Protein AF-A0A0F8IGQ6-F1 (afdb_monomer)

Organism: Methanosarcina mazei (NCBI:txid2209)

Sequence (125 aa):
MGTSYKWPFGDGATWPWNIGPGIETVCNNHGYSNFDASYVWYSIPWNDVKNEVNANRPFVICMLYGGLGSGYQPGQEYGNHCVTCIGYSDGSQDYVFLHDTWDTENHHYIAFGSWWEATAIWVRP

Foldseek 3Di:
DDDDPDDPPDPPDDDPVVVQVVVVVVCVVVVNPDKGKDKDWFDDDPVVLVVCLVVQFKWKKFFAQAADKPPDDPVPGQHGAIWIFNDWDDDPWIKTWTDRVPDPPDIIIDTPPRGNTMMIMTIDD

Secondary structure (DSSP, 8-state):
-------TT-TT---HHHHHHHHHHHHHHTT--S-EEEEE-S---HHHHHHHHHTT--EEEEEEEE-PPTTPPTT---EEEEEEEEEEE-SSS-EEEEE-SS-SSS-EEEETT-SSEEEEEEEE-

InterPro domains:
  IPR039564 Peptidase C39-like [PF13529] (38-110)

Nearest PDB structures (foldseek):
  2dx1-assembly1_A  TM=6.243E-01  e=1.221E+00  Homo sapiens
  2pz1-assembly1_A  TM=5.877E-01  e=1.443E+00  Homo sapiens
  6gbu-assembly1_B  TM=5.175E-01  e=2.663E+00  Homo sapiens
  2d8j-assembly1_A  TM=4.793E-01  e=6.492E+00  Mus musculus
  3oc8-assembly1_A  TM=1.966E-01  e=5.808E+00  Vibrio cholerae

Mean predicted aligned error: 5.61 Å

Structure (mmCIF, N/CA/C/O backbone):
data_AF-A0A0F8IGQ6-F1
#
_entry.id   AF-A0A0F8IGQ6-F1
#
loop_
_atom_site.group_PDB
_atom_site.id
_atom_site.type_symbol
_atom_site.label_atom_id
_atom_site.label_alt_id
_atom_site.label_comp_id
_atom_site.label_asym_id
_atom_site.label_entity_id
_atom_site.label_seq_id
_atom_site.pdbx_PDB_ins_code
_atom_site.Cartn_x
_atom_site.Cartn_y
_atom_site.Cartn_z
_atom_site.occupancy
_atom_site.B_iso_or_equiv
_atom_site.auth_seq_id
_atom_site.auth_comp_id
_atom_site.auth_asym_id
_atom_site.auth_atom_id
_atom_site.pdbx_PDB_model_num
ATOM 1 N N . MET A 1 1 ? 24.242 9.044 -11.619 1.00 38.84 1 MET A N 1
ATOM 2 C CA . MET A 1 1 ? 24.259 9.718 -10.303 1.00 38.84 1 MET A CA 1
ATOM 3 C C . MET A 1 1 ? 24.073 11.212 -10.528 1.00 38.84 1 MET A C 1
ATOM 5 O O . MET A 1 1 ? 24.844 11.772 -11.292 1.00 38.84 1 MET A O 1
ATOM 9 N N . GLY A 1 2 ? 23.057 11.811 -9.897 1.00 44.19 2 GLY A N 1
ATOM 10 C CA . GLY A 1 2 ? 22.928 13.258 -9.682 1.00 44.19 2 GLY A CA 1
ATOM 11 C C . GLY A 1 2 ? 22.444 14.128 -10.849 1.00 44.19 2 GLY A C 1
ATOM 12 O O . GLY A 1 2 ? 23.253 14.696 -11.570 1.00 44.19 2 GLY A O 1
ATOM 13 N N . THR A 1 3 ? 21.137 14.387 -10.908 1.00 38.84 3 THR A N 1
ATOM 14 C CA . THR A 1 3 ? 20.634 15.745 -11.187 1.00 38.84 3 THR A CA 1
ATOM 15 C C . THR A 1 3 ? 19.666 16.097 -10.067 1.00 38.84 3 THR A C 1
ATOM 17 O O . THR A 1 3 ? 18.480 15.781 -10.121 1.00 38.84 3 THR A O 1
ATOM 20 N N . SER A 1 4 ? 20.208 16.672 -8.994 1.00 43.97 4 SER A N 1
ATOM 21 C CA . SER A 1 4 ? 19.444 17.151 -7.848 1.00 43.97 4 SER A CA 1
ATOM 22 C C . SER A 1 4 ? 18.543 18.303 -8.284 1.00 43.97 4 SER A C 1
ATOM 24 O O . SER A 1 4 ? 19.004 19.436 -8.441 1.00 43.97 4 SER A O 1
ATOM 26 N N . TYR A 1 5 ? 17.256 18.028 -8.454 1.00 43.41 5 TYR A N 1
ATOM 27 C CA . TYR A 1 5 ? 16.240 19.068 -8.424 1.00 43.41 5 TYR A CA 1
ATOM 28 C C . TYR A 1 5 ? 15.670 19.084 -7.002 1.00 43.41 5 TYR A C 1
ATOM 30 O O . TYR A 1 5 ? 14.802 18.290 -6.655 1.00 43.41 5 TYR A O 1
ATOM 38 N N . LYS A 1 6 ? 16.243 19.941 -6.143 1.00 45.19 6 LYS A N 1
ATOM 39 C CA . LYS A 1 6 ? 15.782 20.156 -4.763 1.00 45.19 6 LYS A CA 1
ATOM 40 C C . LYS A 1 6 ? 14.396 20.818 -4.793 1.00 45.19 6 LYS A C 1
ATOM 42 O O . LYS A 1 6 ? 14.290 22.034 -4.901 1.00 45.19 6 LYS A O 1
ATOM 47 N N . TRP A 1 7 ? 13.362 19.991 -4.694 1.00 48.31 7 TRP A N 1
ATOM 48 C CA . TRP A 1 7 ? 11.966 20.323 -4.372 1.00 48.31 7 TRP A CA 1
ATOM 49 C C . TRP A 1 7 ? 11.568 19.535 -3.106 1.00 48.31 7 TRP A C 1
ATOM 51 O O . TRP A 1 7 ? 12.295 18.608 -2.750 1.00 48.31 7 TRP A O 1
ATOM 61 N N . PRO A 1 8 ? 10.525 19.915 -2.341 1.00 51.22 8 PRO A N 1
ATOM 62 C CA . PRO A 1 8 ? 10.596 20.101 -0.881 1.00 51.22 8 PRO A CA 1
ATOM 63 C C . PRO A 1 8 ? 10.738 18.834 -0.013 1.00 51.22 8 PRO A C 1
ATOM 65 O O . PRO A 1 8 ? 10.686 18.941 1.206 1.00 51.22 8 PRO A O 1
ATOM 68 N N . PHE A 1 9 ? 10.939 17.655 -0.598 1.00 56.38 9 PHE A N 1
ATOM 69 C CA . PHE A 1 9 ? 10.914 16.366 0.099 1.00 56.38 9 PHE A CA 1
ATOM 70 C C . PHE A 1 9 ? 12.295 15.723 0.324 1.00 56.38 9 PHE A C 1
ATOM 72 O O . PHE A 1 9 ? 12.375 14.677 0.956 1.00 56.38 9 PHE A O 1
ATOM 79 N N . GLY A 1 10 ? 13.385 16.363 -0.119 1.00 56.91 10 GLY A N 1
ATOM 80 C CA . GLY A 1 10 ? 14.751 15.874 0.111 1.00 56.91 10 GLY A CA 1
ATOM 81 C C . GLY A 1 10 ? 15.157 14.695 -0.782 1.00 56.91 10 GLY A C 1
ATOM 82 O O . GLY A 1 10 ? 14.404 14.254 -1.651 1.00 56.91 10 GLY A O 1
ATOM 83 N N . ASP A 1 11 ? 16.390 14.221 -0.600 1.00 64.56 11 ASP A N 1
ATOM 84 C CA . ASP A 1 11 ? 16.903 13.042 -1.302 1.00 64.56 11 ASP A CA 1
ATOM 85 C C . ASP A 1 11 ? 16.173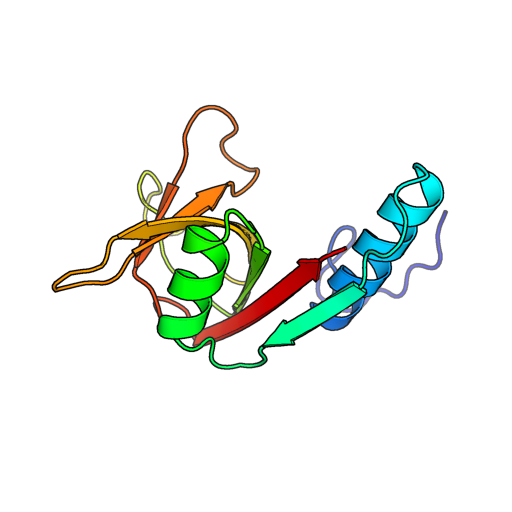 11.780 -0.806 1.00 64.56 11 ASP A C 1
ATOM 87 O O . ASP A 1 11 ? 15.966 11.613 0.393 1.00 64.56 11 ASP A O 1
ATOM 91 N N . GLY A 1 12 ? 15.786 10.888 -1.724 1.00 70.69 12 GLY A N 1
ATOM 92 C CA . GLY A 1 12 ? 15.078 9.640 -1.395 1.00 70.69 12 GLY A CA 1
ATOM 93 C C . GLY A 1 12 ? 13.549 9.699 -1.499 1.00 70.69 12 GLY A C 1
ATOM 94 O O . GLY A 1 12 ? 12.895 8.685 -1.276 1.00 70.69 12 GLY A O 1
ATOM 95 N N . ALA A 1 13 ? 12.973 10.840 -1.886 1.00 80.38 13 ALA A N 1
ATOM 96 C CA . ALA A 1 13 ? 11.545 10.967 -2.176 1.00 80.38 13 ALA A CA 1
ATOM 97 C C . ALA A 1 13 ? 11.242 10.833 -3.679 1.00 80.38 13 ALA A C 1
ATOM 99 O O . ALA A 1 13 ? 12.052 11.189 -4.538 1.00 80.38 13 ALA A O 1
ATOM 100 N N . THR A 1 14 ? 10.037 10.368 -4.004 1.00 87.44 14 THR A N 1
ATOM 101 C CA . THR A 1 14 ? 9.511 10.356 -5.373 1.00 87.44 14 THR A CA 1
ATOM 102 C C . THR A 1 14 ? 8.015 10.650 -5.374 1.00 87.44 14 THR A C 1
ATOM 104 O O . THR A 1 14 ? 7.341 10.505 -4.355 1.00 87.44 14 THR A O 1
ATOM 107 N 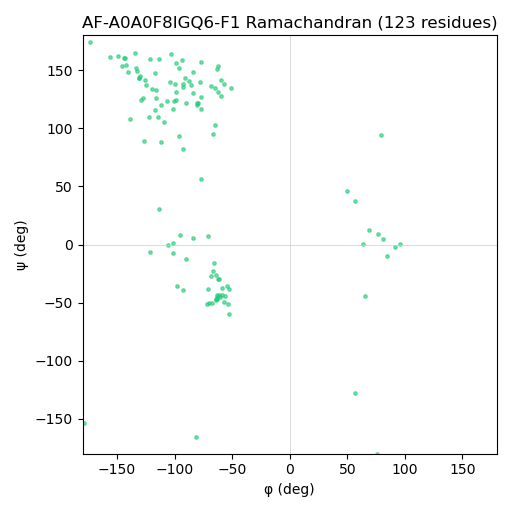N . TRP A 1 15 ? 7.490 11.063 -6.524 1.00 87.56 15 TRP A N 1
ATOM 108 C CA . TRP A 1 15 ? 6.052 11.206 -6.722 1.00 87.56 15 TRP A CA 1
ATOM 109 C C . TRP A 1 15 ? 5.421 9.867 -7.106 1.00 87.56 15 TRP A C 1
ATOM 111 O O . TRP A 1 15 ? 6.058 9.101 -7.835 1.00 87.56 15 TRP A O 1
ATOM 121 N N . PRO A 1 16 ? 4.156 9.604 -6.729 1.00 89.69 16 PRO A N 1
ATOM 122 C CA . PRO A 1 16 ? 3.489 8.353 -7.081 1.00 89.69 16 PRO A CA 1
ATOM 123 C C . PRO A 1 16 ? 3.519 8.029 -8.583 1.00 89.69 16 PRO A C 1
ATOM 125 O O . PRO A 1 16 ? 3.767 6.886 -8.957 1.00 89.69 16 PRO A O 1
ATOM 128 N N . TRP A 1 17 ? 3.383 9.026 -9.468 1.00 89.75 17 TRP A N 1
ATOM 129 C CA . TRP A 1 17 ? 3.432 8.814 -10.925 1.00 89.75 17 TRP A CA 1
ATOM 130 C C . TRP A 1 17 ? 4.795 8.352 -11.460 1.00 89.75 17 TRP A C 1
ATOM 132 O O . TRP A 1 17 ? 4.853 7.820 -12.561 1.00 89.75 17 TRP A O 1
ATOM 142 N N . ASN A 1 18 ? 5.881 8.487 -10.696 1.00 93.50 18 ASN A N 1
ATOM 143 C CA . ASN A 1 18 ? 7.196 7.966 -11.081 1.00 93.50 18 ASN A CA 1
ATOM 144 C C . ASN A 1 18 ? 7.438 6.528 -10.592 1.00 93.50 18 ASN A C 1
ATOM 146 O O . ASN A 1 18 ? 8.408 5.904 -11.017 1.00 93.50 18 ASN A O 1
ATOM 150 N N . ILE A 1 19 ? 6.602 6.003 -9.688 1.00 93.56 19 ILE A N 1
ATOM 151 C CA . ILE A 1 19 ? 6.828 4.692 -9.064 1.00 93.56 19 ILE A CA 1
ATOM 152 C C . ILE A 1 19 ? 6.627 3.563 -10.076 1.00 93.56 19 ILE A C 1
ATOM 154 O O . ILE A 1 19 ? 7.524 2.743 -10.230 1.00 93.56 19 ILE A O 1
ATOM 158 N N . GL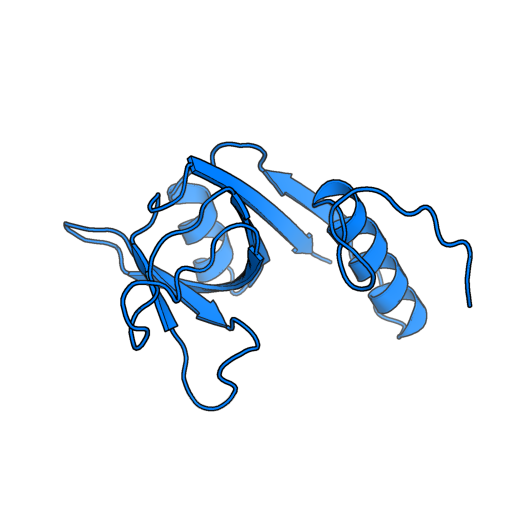Y A 1 20 ? 5.504 3.552 -10.802 1.00 94.75 20 GLY A N 1
ATOM 159 C CA . GLY A 1 20 ? 5.217 2.563 -11.850 1.00 94.75 20 GLY A CA 1
ATOM 160 C C . GLY A 1 20 ? 6.342 2.441 -12.888 1.00 94.75 20 GLY A C 1
ATOM 161 O O . GLY A 1 20 ? 6.970 1.386 -12.936 1.00 94.75 20 GLY A O 1
ATOM 162 N N . PRO A 1 21 ? 6.703 3.521 -13.616 1.00 94.06 21 PRO A N 1
ATOM 163 C CA . PRO A 1 21 ? 7.825 3.514 -14.558 1.00 94.06 21 PRO A CA 1
ATOM 164 C C . PRO A 1 21 ? 9.155 3.070 -13.938 1.00 94.06 21 PRO A C 1
ATOM 166 O O . PRO A 1 21 ? 9.972 2.414 -14.587 1.00 94.06 21 PRO A O 1
ATOM 169 N N . GLY A 1 22 ? 9.393 3.427 -12.671 1.00 94.31 22 GLY A N 1
ATOM 170 C CA . GLY A 1 22 ? 10.567 2.985 -11.926 1.00 94.31 22 GLY A CA 1
ATOM 171 C C . GLY A 1 22 ? 10.589 1.469 -11.721 1.00 94.31 22 GLY A C 1
ATOM 172 O O . GLY A 1 22 ? 11.612 0.838 -11.989 1.00 94.31 22 GLY A O 1
ATOM 173 N N . ILE A 1 23 ? 9.465 0.881 -11.300 1.00 93.50 23 ILE A N 1
ATOM 174 C CA . ILE A 1 23 ? 9.326 -0.569 -11.120 1.00 93.50 23 ILE A CA 1
ATOM 175 C C . ILE A 1 23 ? 9.480 -1.286 -12.465 1.00 93.50 23 ILE A C 1
ATOM 177 O O . ILE A 1 23 ? 10.283 -2.209 -12.553 1.00 93.50 23 ILE A O 1
ATOM 181 N N . GLU A 1 24 ? 8.801 -0.835 -13.523 1.00 94.50 24 GLU A N 1
ATOM 182 C CA . GLU A 1 24 ? 8.924 -1.409 -14.874 1.00 94.50 24 GLU A CA 1
ATOM 183 C C . GLU A 1 24 ? 10.378 -1.401 -15.365 1.00 94.50 24 GLU A C 1
ATOM 185 O O . GLU A 1 24 ? 10.884 -2.399 -15.879 1.00 94.50 24 GLU A O 1
ATOM 190 N N . THR A 1 25 ? 11.088 -0.286 -15.159 1.00 94.69 25 THR A N 1
ATOM 191 C CA . THR A 1 25 ? 12.508 -0.158 -15.518 1.00 94.69 25 THR A CA 1
ATOM 192 C C . THR A 1 25 ? 13.363 -1.183 -14.774 1.00 94.69 25 THR A C 1
ATOM 194 O O . THR A 1 25 ? 14.217 -1.831 -15.381 1.00 94.69 25 THR A O 1
ATOM 197 N N . VAL A 1 26 ? 13.140 -1.360 -13.468 1.00 93.94 26 VAL A N 1
ATOM 198 C CA . VAL A 1 26 ? 13.843 -2.376 -12.671 1.00 93.94 26 VAL A CA 1
ATOM 199 C C . VAL A 1 26 ? 13.499 -3.779 -13.174 1.00 93.94 26 VAL A C 1
ATOM 201 O O . VAL A 1 26 ? 14.412 -4.563 -13.422 1.00 93.94 26 VAL A O 1
ATOM 204 N N . CYS A 1 27 ? 12.222 -4.087 -13.401 1.00 93.31 27 CYS A N 1
ATOM 205 C CA . CYS A 1 27 ? 11.783 -5.373 -13.940 1.00 93.31 27 CYS A CA 1
ATOM 206 C C . CYS A 1 27 ? 12.500 -5.710 -15.256 1.00 93.31 27 CYS A C 1
ATOM 208 O O . CYS A 1 27 ? 13.146 -6.757 -15.353 1.00 93.31 27 CYS A O 1
ATOM 210 N N . ASN A 1 28 ? 12.484 -4.777 -16.210 1.00 93.06 28 ASN A N 1
ATOM 211 C CA . ASN A 1 28 ? 13.147 -4.920 -17.504 1.00 93.06 28 ASN A CA 1
ATOM 212 C C . ASN A 1 28 ? 14.661 -5.145 -17.359 1.00 93.06 28 ASN A C 1
ATOM 214 O O . ASN A 1 28 ? 15.220 -6.037 -17.998 1.00 93.06 28 ASN A O 1
ATOM 218 N N . ASN A 1 29 ? 15.330 -4.396 -16.475 1.00 95.62 29 ASN A N 1
ATOM 219 C CA . ASN A 1 29 ? 16.766 -4.555 -16.215 1.00 95.62 29 ASN A CA 1
ATOM 220 C C . ASN A 1 29 ? 17.125 -5.927 -15.620 1.00 95.62 29 ASN A C 1
ATOM 222 O O . ASN A 1 29 ? 18.250 -6.396 -15.794 1.00 95.62 29 ASN A O 1
ATOM 226 N N . HIS A 1 30 ? 16.181 -6.573 -14.935 1.00 95.00 30 HIS A N 1
ATOM 227 C CA . HIS A 1 30 ? 16.339 -7.909 -14.363 1.00 95.00 30 HIS A CA 1
ATOM 228 C C . HIS A 1 30 ? 15.802 -9.033 -15.267 1.00 95.00 30 HIS A C 1
ATOM 230 O O . HIS A 1 30 ? 15.778 -10.191 -14.851 1.00 95.00 30 HIS A O 1
ATOM 236 N N . GLY A 1 31 ? 15.408 -8.725 -16.509 1.00 93.81 31 GLY A N 1
ATOM 237 C CA . GLY A 1 31 ? 14.913 -9.711 -17.475 1.00 93.81 31 GLY A CA 1
ATOM 238 C C . GLY A 1 31 ? 13.474 -10.172 -17.228 1.00 93.81 31 GLY A C 1
ATOM 239 O O . GLY A 1 31 ? 13.013 -11.110 -17.881 1.00 93.81 31 GLY A O 1
ATOM 240 N N . TYR A 1 32 ? 12.753 -9.520 -16.315 1.00 90.75 32 TYR A N 1
ATOM 241 C CA . TYR A 1 32 ? 11.316 -9.701 -16.167 1.00 90.75 32 TYR A CA 1
ATOM 242 C C . TYR A 1 32 ? 10.611 -8.930 -17.286 1.00 90.75 32 TYR A C 1
ATOM 244 O O . TYR A 1 32 ? 10.867 -7.745 -17.477 1.00 90.75 32 TYR A O 1
ATOM 252 N N . SER A 1 33 ? 9.746 -9.608 -18.038 1.00 88.25 33 SER A N 1
ATOM 253 C CA . SER A 1 33 ? 9.047 -9.035 -19.196 1.00 88.25 33 SER A CA 1
ATOM 254 C C . SER A 1 33 ? 7.545 -8.924 -18.950 1.00 88.25 33 SER A C 1
ATOM 256 O O . SER A 1 33 ? 7.006 -9.617 -18.088 1.00 88.25 33 SER A O 1
ATOM 258 N N . ASN A 1 34 ? 6.902 -8.054 -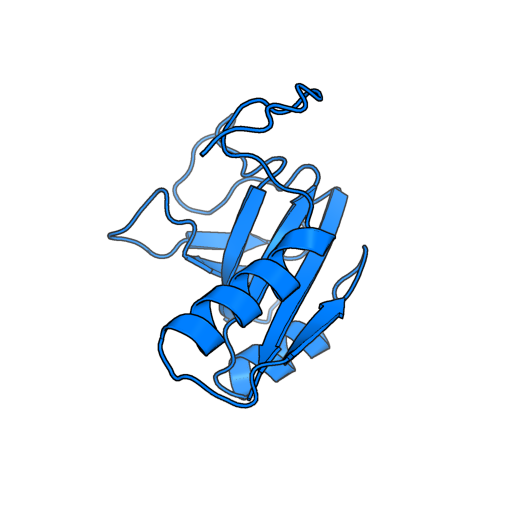19.736 1.00 87.94 34 ASN A N 1
ATOM 259 C CA . ASN A 1 34 ? 5.460 -7.778 -19.758 1.00 87.94 34 ASN A CA 1
ATOM 260 C C . ASN A 1 34 ? 4.894 -7.076 -18.517 1.00 87.94 34 ASN A C 1
ATOM 262 O O . ASN A 1 34 ? 3.687 -6.992 -18.375 1.00 87.94 34 ASN A O 1
ATOM 266 N N . PHE A 1 35 ? 5.740 -6.541 -17.635 1.00 91.06 35 PHE A N 1
ATOM 267 C CA . PHE A 1 35 ? 5.259 -5.784 -16.485 1.00 91.06 35 PHE A CA 1
ATOM 268 C C . PHE A 1 35 ? 4.817 -4.379 -16.893 1.00 91.06 35 PHE A C 1
ATOM 270 O O . PHE A 1 35 ? 5.662 -3.576 -17.279 1.00 91.06 35 PHE A O 1
ATOM 277 N N . ASP A 1 36 ? 3.528 -4.093 -16.724 1.00 93.06 36 ASP A N 1
ATOM 278 C CA . ASP A 1 36 ? 2.919 -2.785 -16.954 1.00 93.06 36 ASP A CA 1
ATOM 279 C C . ASP A 1 36 ? 2.294 -2.244 -15.661 1.00 93.06 36 ASP A C 1
ATOM 281 O O . ASP A 1 36 ? 1.568 -2.940 -14.934 1.00 93.06 36 ASP A O 1
ATOM 285 N N . ALA A 1 37 ? 2.566 -0.975 -15.370 1.00 94.50 37 ALA A N 1
ATOM 286 C CA . ALA A 1 37 ? 2.009 -0.249 -14.250 1.00 94.50 37 ALA A CA 1
ATOM 287 C C . ALA A 1 37 ? 0.649 0.367 -14.604 1.00 94.50 37 ALA A C 1
ATOM 289 O O . ALA A 1 37 ? 0.444 0.996 -15.641 1.00 94.50 37 ALA A O 1
ATOM 290 N N . SER A 1 38 ? -0.290 0.253 -13.675 1.00 95.75 38 SER A N 1
ATOM 291 C CA . SER A 1 38 ? -1.591 0.911 -13.720 1.00 95.75 38 SER A CA 1
ATOM 292 C C . SER A 1 38 ? -1.894 1.559 -12.377 1.00 95.75 38 SER A C 1
ATOM 294 O O . SER A 1 38 ? -1.393 1.137 -11.333 1.00 95.75 38 SER A O 1
ATOM 296 N N . TYR A 1 39 ? -2.687 2.624 -12.416 1.00 96.25 39 TYR A N 1
ATOM 297 C CA . TYR A 1 39 ? -2.882 3.516 -11.282 1.00 96.25 39 TYR A CA 1
ATOM 298 C C . TYR A 1 39 ? -4.357 3.656 -10.947 1.00 96.25 39 TYR A C 1
ATOM 300 O O . TYR A 1 39 ? -5.182 3.878 -11.834 1.00 96.25 39 TYR A O 1
ATOM 308 N N . VAL A 1 40 ? -4.658 3.628 -9.653 1.00 95.94 40 VAL A N 1
ATOM 309 C CA . VAL A 1 40 ? -5.942 4.072 -9.111 1.00 95.94 40 VAL A CA 1
ATOM 310 C C . VAL A 1 40 ? -5.686 5.300 -8.258 1.00 95.94 40 VAL A C 1
ATOM 312 O O . VAL A 1 40 ? -5.056 5.208 -7.207 1.00 95.94 40 VAL A O 1
ATOM 315 N N . TRP A 1 41 ? -6.136 6.453 -8.747 1.00 93.69 41 TRP A N 1
ATOM 316 C CA . TRP A 1 41 ? -5.828 7.759 -8.172 1.00 93.69 41 TRP A CA 1
ATOM 317 C C . TRP A 1 41 ? -6.860 8.202 -7.139 1.00 93.69 41 TRP A C 1
ATOM 319 O O . TRP A 1 41 ? -8.060 8.037 -7.353 1.00 93.69 41 TRP A O 1
ATOM 329 N N . TYR A 1 42 ? -6.376 8.862 -6.084 1.00 89.88 42 TYR A N 1
ATOM 330 C CA . TYR A 1 42 ? -7.122 9.596 -5.048 1.00 89.88 42 TYR A CA 1
ATOM 331 C C . TYR A 1 42 ? -8.033 8.758 -4.138 1.00 89.88 42 TYR A C 1
ATOM 333 O O . TYR A 1 42 ? -8.033 8.953 -2.923 1.00 89.88 42 TYR A O 1
ATOM 341 N N . SER A 1 43 ? -8.797 7.824 -4.699 1.00 91.75 43 SER A N 1
ATOM 342 C CA . SER A 1 43 ? -9.740 6.974 -3.983 1.00 91.75 43 SER A CA 1
ATOM 343 C C . SER A 1 43 ? -9.655 5.554 -4.520 1.00 91.75 43 SER A C 1
ATOM 345 O O . SER A 1 43 ? -10.081 5.269 -5.636 1.00 91.75 43 SER A O 1
ATOM 347 N N . ILE A 1 44 ? -9.081 4.663 -3.717 1.00 95.88 44 ILE A N 1
ATOM 348 C CA . ILE A 1 44 ? -8.976 3.243 -4.042 1.00 95.88 44 ILE A CA 1
ATOM 349 C C . ILE A 1 44 ? -10.327 2.596 -3.704 1.00 95.88 44 ILE A C 1
ATOM 351 O O . ILE A 1 44 ? -10.737 2.656 -2.544 1.00 95.88 44 ILE A O 1
ATOM 355 N N . PRO A 1 45 ? -11.048 1.979 -4.654 1.00 96.38 45 PRO A N 1
ATOM 356 C CA . PRO A 1 45 ? -12.248 1.221 -4.328 1.00 96.38 45 PRO A CA 1
ATOM 357 C C . PRO A 1 45 ? -11.898 -0.001 -3.475 1.00 96.38 45 PRO A C 1
ATOM 359 O O . PRO A 1 45 ? -10.982 -0.754 -3.803 1.00 96.38 45 PRO A O 1
ATOM 362 N N . TRP A 1 46 ? -12.662 -0.260 -2.410 1.00 97.06 46 TRP A N 1
ATOM 363 C CA . TRP A 1 46 ? -12.406 -1.422 -1.548 1.00 97.06 46 TRP A CA 1
ATOM 364 C C . TRP A 1 46 ? -12.464 -2.754 -2.308 1.00 97.06 46 TRP A C 1
ATOM 366 O O . TRP A 1 46 ? -11.652 -3.652 -2.089 1.00 97.06 46 TRP A O 1
ATOM 376 N N . ASN A 1 47 ? -13.385 -2.870 -3.268 1.00 97.19 47 ASN A N 1
ATOM 377 C CA . ASN A 1 47 ? -13.466 -4.057 -4.116 1.00 97.19 47 ASN A CA 1
ATOM 378 C C . ASN A 1 47 ? -12.206 -4.275 -4.960 1.00 97.19 47 ASN A C 1
ATOM 380 O O . ASN A 1 47 ? -11.866 -5.427 -5.212 1.00 97.19 47 ASN A O 1
ATOM 384 N N . ASP A 1 48 ? -11.488 -3.222 -5.348 1.00 96.81 48 ASP A N 1
ATOM 385 C CA . ASP A 1 48 ? -10.254 -3.379 -6.114 1.00 96.81 48 ASP A CA 1
ATOM 386 C C . ASP A 1 48 ? -9.137 -3.965 -5.247 1.00 96.81 48 ASP A C 1
ATOM 388 O O . ASP A 1 48 ? -8.421 -4.855 -5.699 1.00 96.81 48 ASP A O 1
ATOM 392 N N . VAL A 1 49 ? -9.050 -3.561 -3.972 1.00 97.19 49 VAL A N 1
ATOM 393 C CA . VAL A 1 49 ? -8.137 -4.185 -2.998 1.00 97.19 49 VAL A CA 1
ATOM 394 C C . VAL A 1 49 ? -8.420 -5.679 -2.888 1.00 97.19 49 VAL A C 1
ATOM 396 O O . VAL A 1 49 ? -7.507 -6.497 -3.010 1.00 97.19 49 VAL A O 1
ATOM 399 N N . LYS A 1 50 ? -9.695 -6.045 -2.708 1.00 97.81 50 LYS A N 1
ATOM 400 C CA . LYS A 1 50 ? -10.106 -7.449 -2.605 1.00 97.81 50 LYS A CA 1
ATOM 401 C C . LYS A 1 50 ? -9.774 -8.227 -3.873 1.00 97.81 50 LYS A C 1
ATOM 403 O O . LYS A 1 50 ? -9.272 -9.343 -3.782 1.00 97.81 50 LYS A O 1
ATOM 408 N N . ASN A 1 51 ? -10.025 -7.646 -5.044 1.00 96.81 51 ASN A N 1
ATOM 409 C CA . ASN A 1 51 ? -9.730 -8.274 -6.328 1.00 96.81 51 ASN A CA 1
ATOM 410 C C . ASN A 1 51 ? -8.228 -8.522 -6.514 1.00 96.81 51 ASN A C 1
ATOM 412 O O . ASN A 1 51 ? -7.848 -9.606 -6.952 1.00 96.81 51 ASN A O 1
ATOM 416 N N . GLU A 1 52 ? -7.377 -7.559 -6.156 1.00 96.56 52 GLU A N 1
ATOM 417 C CA . GLU A 1 52 ? -5.924 -7.715 -6.259 1.00 96.56 52 GLU A CA 1
ATOM 418 C C . GLU A 1 52 ? -5.379 -8.761 -5.293 1.00 96.56 52 GLU A C 1
ATOM 420 O O . GLU A 1 52 ? -4.686 -9.690 -5.714 1.00 96.56 52 GLU A O 1
ATOM 425 N N . VAL A 1 53 ? -5.744 -8.666 -4.014 1.00 96.25 53 VAL A N 1
ATOM 426 C CA . VAL A 1 53 ? -5.266 -9.607 -2.996 1.00 96.25 53 VAL A CA 1
ATOM 427 C C . VAL A 1 53 ? -5.746 -11.029 -3.297 1.00 96.25 53 VAL A C 1
ATOM 429 O O . VAL A 1 53 ? -4.936 -11.953 -3.274 1.00 96.25 53 VAL A O 1
ATOM 432 N N . ASN A 1 54 ? -7.021 -11.225 -3.658 1.00 97.25 54 ASN A N 1
ATOM 433 C CA . ASN A 1 54 ? -7.550 -12.556 -3.993 1.00 97.25 54 ASN A CA 1
ATOM 434 C C . ASN A 1 54 ? -6.946 -13.136 -5.281 1.00 97.25 54 ASN A C 1
ATOM 436 O O . ASN A 1 54 ? -6.940 -14.353 -5.464 1.00 97.25 54 ASN A O 1
ATOM 440 N N . ALA A 1 55 ? -6.420 -12.285 -6.164 1.00 96.50 55 ALA A N 1
ATOM 441 C CA . ALA A 1 55 ? -5.662 -12.700 -7.339 1.00 96.50 55 ALA A CA 1
ATOM 442 C C . ALA A 1 55 ? -4.172 -12.967 -7.040 1.00 96.50 55 ALA A C 1
ATOM 444 O O . ALA A 1 55 ? -3.417 -13.239 -7.972 1.00 96.50 55 ALA A O 1
ATOM 445 N N . ASN A 1 56 ? -3.739 -12.912 -5.772 1.00 95.25 56 ASN A N 1
ATOM 446 C CA . ASN A 1 56 ? -2.336 -12.985 -5.346 1.00 95.25 56 ASN A CA 1
ATOM 447 C C . ASN A 1 56 ? -1.449 -11.910 -6.001 1.00 95.25 56 ASN A C 1
ATOM 449 O O . ASN A 1 56 ? -0.297 -12.169 -6.350 1.00 95.25 56 ASN A O 1
ATOM 453 N N . ARG A 1 57 ? -1.992 -10.702 -6.188 1.00 94.75 57 ARG A N 1
ATOM 454 C CA . ARG A 1 57 ? -1.292 -9.558 -6.783 1.00 94.75 57 ARG A CA 1
ATOM 455 C C . ARG A 1 57 ? -1.064 -8.484 -5.713 1.00 94.75 57 ARG A C 1
ATOM 457 O O . ARG A 1 57 ? -1.923 -7.622 -5.540 1.00 94.75 57 ARG A O 1
ATOM 464 N N . PRO A 1 58 ? 0.047 -8.532 -4.954 1.00 94.38 58 PRO A N 1
ATOM 465 C CA . PRO A 1 58 ? 0.389 -7.441 -4.051 1.00 94.38 58 PRO A CA 1
ATOM 466 C C . PRO A 1 58 ? 0.645 -6.164 -4.855 1.00 94.38 58 PRO A C 1
ATOM 468 O O . PRO A 1 58 ? 1.081 -6.211 -6.007 1.00 94.38 58 PRO A O 1
ATOM 471 N N . PHE A 1 59 ? 0.384 -5.015 -4.245 1.00 96.06 59 PHE A N 1
ATOM 472 C CA . PHE A 1 59 ? 0.508 -3.728 -4.921 1.00 96.06 59 PHE A CA 1
ATOM 473 C C . PHE A 1 59 ? 1.016 -2.637 -3.991 1.00 96.06 59 PHE A C 1
ATOM 475 O O . PHE A 1 59 ? 0.914 -2.749 -2.772 1.00 96.06 59 PHE A O 1
ATOM 482 N N . VAL A 1 60 ? 1.545 -1.556 -4.560 1.00 96.75 60 VAL A N 1
ATOM 483 C CA . VAL A 1 60 ? 1.993 -0.408 -3.766 1.00 96.75 60 VAL A CA 1
ATOM 484 C C . VAL A 1 60 ? 0.798 0.494 -3.479 1.00 96.75 60 VAL A C 1
ATOM 486 O O . VAL A 1 60 ? 0.069 0.870 -4.395 1.00 96.75 60 VAL A O 1
ATOM 489 N N . ILE A 1 61 ? 0.609 0.865 -2.217 1.00 96.75 61 ILE A N 1
ATOM 490 C CA . ILE A 1 61 ? -0.323 1.908 -1.794 1.00 96.75 61 ILE A CA 1
ATOM 491 C C . ILE A 1 61 ? 0.472 3.100 -1.274 1.00 96.75 61 ILE A C 1
ATOM 493 O O . ILE A 1 61 ? 1.232 2.985 -0.318 1.00 96.75 61 ILE A O 1
ATOM 497 N N . CYS A 1 62 ? 0.293 4.247 -1.917 1.00 96.00 62 CYS A N 1
ATOM 498 C CA . CYS A 1 62 ? 0.857 5.526 -1.509 1.00 96.00 62 CYS A CA 1
ATOM 499 C C . CYS A 1 62 ? -0.212 6.354 -0.814 1.00 96.00 62 CYS A C 1
ATOM 501 O O . CYS A 1 62 ? -1.202 6.722 -1.444 1.00 96.00 62 CYS A O 1
ATOM 503 N N . MET A 1 63 ? -0.003 6.651 0.462 1.00 95.69 63 MET A N 1
ATOM 504 C CA . MET A 1 63 ? -0.925 7.415 1.294 1.00 95.69 63 MET A CA 1
ATOM 505 C C . MET A 1 63 ? -0.463 8.867 1.400 1.00 95.69 63 MET A C 1
ATOM 507 O O . MET A 1 63 ? 0.724 9.144 1.570 1.00 95.69 63 MET A O 1
ATOM 511 N N . 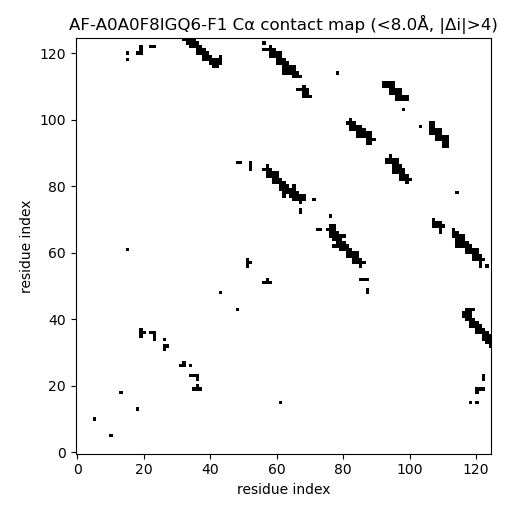LEU A 1 64 ? -1.418 9.788 1.321 1.00 94.75 64 LEU A N 1
ATOM 512 C CA . LEU A 1 64 ? -1.266 11.182 1.712 1.00 94.75 64 LEU A CA 1
ATOM 513 C C . LEU A 1 64 ? -1.893 11.345 3.098 1.00 94.75 64 LEU A C 1
ATOM 515 O O . LEU A 1 64 ? -3.072 11.032 3.278 1.00 94.75 64 LEU A O 1
ATOM 519 N N . TYR A 1 65 ? -1.114 11.827 4.069 1.00 95.25 65 TYR A N 1
ATOM 520 C CA . TYR A 1 65 ? -1.522 11.885 5.480 1.00 95.25 65 TYR A CA 1
ATOM 521 C C . TYR A 1 65 ? -2.096 10.551 5.998 1.00 95.25 65 TYR A C 1
ATOM 523 O O . TYR A 1 65 ? -3.148 10.517 6.633 1.00 95.25 65 TYR A O 1
ATOM 531 N N . GLY A 1 66 ? -1.417 9.444 5.685 1.00 96.75 66 GLY A N 1
ATOM 532 C CA . GLY A 1 66 ? -1.740 8.112 6.185 1.00 96.75 66 GLY A CA 1
ATOM 533 C C . GLY A 1 66 ? -1.672 8.040 7.705 1.00 96.75 66 GLY A C 1
ATOM 534 O O . GLY A 1 66 ? -0.812 8.659 8.327 1.00 96.75 66 GLY A O 1
ATOM 535 N N . GLY A 1 67 ? -2.603 7.300 8.291 1.00 96.81 67 GLY A N 1
ATOM 536 C CA . GLY A 1 67 ? -2.783 7.170 9.727 1.00 96.81 67 GLY A CA 1
ATOM 537 C C . GLY A 1 67 ? -1.844 6.159 10.377 1.00 96.81 67 GLY A C 1
ATOM 538 O O . GLY A 1 67 ? -0.842 5.720 9.807 1.00 96.81 67 GLY A O 1
ATOM 539 N N . LEU A 1 68 ? -2.188 5.800 11.613 1.00 96.44 68 LEU A N 1
ATOM 540 C CA . LEU A 1 68 ? -1.391 4.913 12.450 1.00 96.44 68 LEU A CA 1
ATOM 541 C C . LEU A 1 68 ? -1.597 3.441 12.064 1.00 96.44 68 LEU A C 1
ATOM 543 O O . LEU A 1 68 ? -2.720 2.933 12.110 1.00 96.44 68 LEU A O 1
ATOM 547 N N . GLY A 1 69 ? -0.508 2.758 11.711 1.00 95.19 69 GLY A N 1
ATOM 548 C CA . GLY A 1 69 ? -0.483 1.305 11.550 1.00 95.19 69 GLY A CA 1
ATOM 549 C C . GLY A 1 69 ? -0.444 0.570 12.894 1.00 95.19 69 GLY A C 1
ATOM 550 O O . GLY A 1 69 ? -0.013 1.106 13.915 1.00 95.19 69 GLY A O 1
ATOM 551 N N . SER A 1 70 ? -0.883 -0.685 12.908 1.00 95.75 70 SER A N 1
ATOM 552 C CA . SER A 1 70 ? -0.819 -1.559 14.081 1.00 95.75 70 SER A CA 1
ATOM 553 C C . SER A 1 70 ? 0.613 -1.706 14.587 1.00 95.75 70 SER A C 1
ATOM 555 O O . SER A 1 70 ? 1.507 -1.919 13.782 1.00 95.75 70 SER A O 1
ATOM 557 N N . GLY A 1 71 ? 0.841 -1.684 15.898 1.00 92.25 71 GLY A N 1
ATOM 558 C CA . GLY A 1 71 ? 2.190 -1.841 16.465 1.00 92.25 71 GLY A CA 1
ATOM 559 C C . GLY A 1 71 ? 3.007 -0.546 16.533 1.00 92.25 71 GLY A C 1
ATOM 560 O O . GLY A 1 71 ? 4.010 -0.515 17.242 1.00 92.25 71 GLY A O 1
ATOM 561 N N . TYR A 1 72 ? 2.542 0.536 15.907 1.00 93.56 72 TYR A N 1
ATOM 562 C CA . TYR A 1 72 ? 3.123 1.868 16.057 1.00 93.56 72 TYR A CA 1
ATOM 563 C C . TYR A 1 72 ? 2.426 2.690 17.149 1.00 93.56 72 TYR A C 1
ATOM 565 O O . TYR A 1 72 ? 1.293 2.412 17.548 1.00 93.56 72 TYR A O 1
ATOM 573 N N . GLN A 1 73 ? 3.128 3.705 17.656 1.00 95.19 73 GLN A N 1
ATOM 574 C CA . GLN A 1 73 ? 2.630 4.655 18.654 1.00 95.19 73 GLN A CA 1
ATOM 575 C C . GLN A 1 73 ? 2.172 5.968 17.993 1.00 95.19 73 GLN A C 1
ATOM 577 O O . GLN A 1 73 ? 2.668 6.309 16.919 1.00 95.19 73 GLN A O 1
ATOM 582 N N . PRO A 1 74 ? 1.273 6.747 18.625 1.00 94.81 74 PRO A N 1
ATOM 583 C CA . PRO A 1 74 ? 0.902 8.074 18.127 1.00 94.81 74 PRO A CA 1
ATOM 584 C C . PRO A 1 74 ? 2.130 8.952 17.832 1.00 94.81 74 PRO A C 1
ATOM 586 O O . PRO A 1 74 ? 3.056 9.014 18.644 1.00 94.81 74 PRO A O 1
ATOM 589 N N . GLY A 1 75 ? 2.137 9.629 16.683 1.00 93.56 75 GLY A N 1
ATOM 590 C CA . GLY A 1 75 ? 3.298 10.351 16.147 1.00 93.56 75 GLY A CA 1
ATOM 591 C C . GLY A 1 75 ? 4.196 9.522 15.218 1.00 93.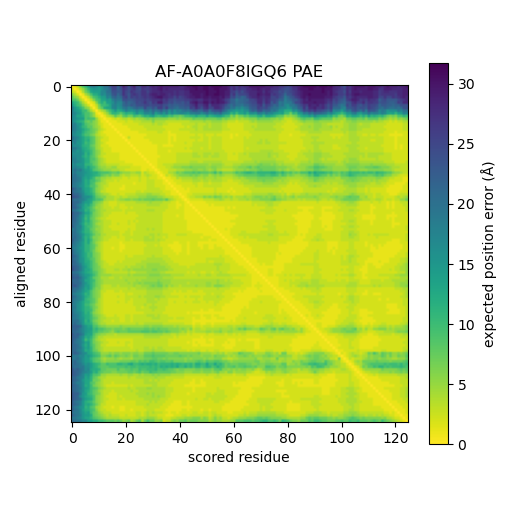56 75 GLY A C 1
ATOM 592 O O . GLY A 1 75 ? 5.179 10.050 14.699 1.00 93.56 75 GLY A O 1
ATOM 593 N N . GLN A 1 76 ? 3.884 8.238 15.019 1.00 93.31 76 GLN A N 1
ATOM 594 C CA . GLN A 1 76 ? 4.537 7.338 14.061 1.00 93.31 76 GLN A CA 1
ATOM 595 C C . GLN A 1 76 ? 3.570 6.916 12.944 1.00 93.31 76 GLN A C 1
ATOM 597 O O . GLN A 1 76 ? 3.629 5.797 12.437 1.00 93.31 76 GLN A O 1
ATO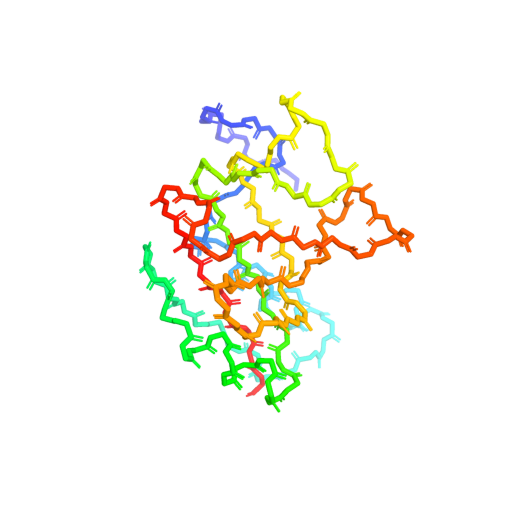M 602 N N . GLU A 1 77 ? 2.620 7.782 12.597 1.00 94.56 77 GLU A N 1
ATOM 603 C CA . GLU A 1 77 ? 1.719 7.549 11.476 1.00 94.56 77 GLU A CA 1
ATOM 604 C C . GLU A 1 77 ? 2.495 7.461 10.155 1.00 94.56 77 GLU A C 1
ATOM 606 O O . GLU A 1 77 ? 3.552 8.077 9.996 1.00 94.56 77 GLU A O 1
ATOM 611 N N . TYR A 1 78 ? 1.950 6.740 9.169 1.00 94.56 78 TYR A N 1
ATOM 612 C CA . TYR A 1 78 ? 2.610 6.622 7.866 1.00 94.56 78 TYR A CA 1
ATOM 613 C C . TYR A 1 78 ? 2.777 7.973 7.160 1.00 94.56 78 TYR A C 1
ATOM 615 O O . TYR A 1 78 ? 3.728 8.156 6.403 1.00 94.56 78 TYR A O 1
ATOM 623 N N . GLY A 1 79 ? 1.879 8.935 7.391 1.00 94.44 79 GLY A N 1
ATOM 624 C CA . GLY A 1 79 ? 1.963 10.256 6.780 1.00 94.44 79 GLY A CA 1
ATOM 625 C C . GLY A 1 79 ? 2.009 10.168 5.252 1.00 94.44 79 GLY A C 1
ATOM 626 O O . GLY A 1 79 ? 1.154 9.539 4.632 1.00 94.44 79 GLY A O 1
ATOM 627 N N . ASN A 1 80 ? 3.002 10.809 4.638 1.00 92.62 80 ASN A N 1
ATOM 628 C CA . ASN A 1 80 ? 3.197 10.772 3.189 1.00 92.62 80 ASN A CA 1
ATOM 629 C C . ASN A 1 80 ? 4.155 9.634 2.829 1.00 92.62 80 ASN A C 1
ATOM 631 O O . ASN A 1 80 ? 5.357 9.859 2.678 1.00 92.62 80 ASN A O 1
ATOM 635 N N . HIS A 1 81 ? 3.629 8.414 2.733 1.00 92.94 81 HIS A N 1
ATOM 636 C CA . HIS A 1 81 ? 4.451 7.221 2.551 1.00 92.94 81 HIS A CA 1
ATOM 637 C C . HIS A 1 81 ? 3.778 6.161 1.681 1.00 92.94 81 HIS A C 1
ATOM 639 O O . HIS A 1 81 ? 2.551 6.088 1.589 1.00 92.94 81 HIS A O 1
ATOM 645 N N . CYS A 1 82 ? 4.605 5.341 1.033 1.00 93.62 82 CYS A N 1
ATOM 646 C CA . CYS A 1 82 ? 4.166 4.243 0.188 1.00 93.62 82 CYS A CA 1
ATOM 647 C C . CYS A 1 82 ? 4.626 2.916 0.779 1.00 93.62 82 CYS A C 1
ATOM 649 O O . CYS A 1 82 ? 5.794 2.761 1.113 1.00 93.62 82 CYS A O 1
ATOM 651 N N . VAL A 1 83 ? 3.714 1.956 0.846 1.00 94.94 83 VAL A N 1
ATOM 652 C CA . VAL A 1 83 ? 3.933 0.625 1.425 1.00 94.94 83 VAL A CA 1
ATOM 653 C C . VAL A 1 83 ? 3.355 -0.433 0.491 1.00 94.94 83 VAL A C 1
ATOM 655 O O . VAL A 1 83 ? 2.566 -0.116 -0.402 1.00 94.94 83 VAL A O 1
ATOM 658 N N . THR A 1 84 ? 3.716 -1.700 0.680 1.00 95.81 84 THR A N 1
ATOM 659 C CA . THR A 1 84 ? 3.130 -2.790 -0.112 1.00 95.81 84 THR A CA 1
ATOM 660 C C . THR A 1 84 ? 1.892 -3.332 0.591 1.00 95.81 84 THR A C 1
ATOM 662 O O . THR A 1 84 ? 1.986 -3.799 1.722 1.00 95.81 84 THR A O 1
ATOM 665 N N . CYS A 1 85 ? 0.738 -3.308 -0.072 1.00 96.94 85 CYS A N 1
ATOM 666 C CA . CYS A 1 85 ? -0.457 -4.017 0.362 1.00 96.94 85 CYS A CA 1
ATOM 667 C C . CYS A 1 85 ? -0.348 -5.493 -0.040 1.00 96.94 85 CYS A C 1
ATOM 669 O O . CYS A 1 85 ? -0.187 -5.818 -1.219 1.00 96.94 85 CYS A O 1
ATOM 671 N N . ILE A 1 86 ? -0.423 -6.375 0.955 1.00 96.44 86 ILE A N 1
ATOM 672 C CA . ILE A 1 86 ? -0.220 -7.825 0.807 1.00 96.44 86 ILE A CA 1
ATOM 673 C C . ILE A 1 86 ? -1.436 -8.650 1.242 1.00 96.44 86 ILE A C 1
ATOM 675 O O . ILE A 1 86 ? -1.444 -9.868 1.092 1.00 96.44 86 ILE A O 1
ATOM 679 N N . GLY A 1 87 ? -2.458 -8.011 1.807 1.00 97.38 87 GLY A N 1
ATOM 680 C CA . GLY A 1 87 ? -3.610 -8.704 2.366 1.00 97.38 87 GLY A CA 1
ATOM 681 C C . GLY A 1 87 ? -4.710 -7.753 2.815 1.00 97.38 87 GLY A C 1
ATOM 682 O O . GLY A 1 87 ? -4.531 -6.534 2.810 1.00 97.38 87 GLY A O 1
ATOM 683 N N . TYR A 1 88 ? -5.843 -8.317 3.228 1.00 98.06 88 TYR A N 1
ATOM 684 C CA . TYR A 1 88 ? -6.943 -7.557 3.807 1.00 98.06 88 TYR A CA 1
ATOM 685 C C . TYR A 1 88 ? -7.736 -8.367 4.840 1.00 98.06 88 TYR A C 1
ATOM 687 O O . TYR A 1 88 ? -7.695 -9.597 4.849 1.00 98.06 88 TYR A O 1
ATOM 695 N N . SER A 1 89 ? -8.506 -7.658 5.665 1.00 97.69 89 SER A N 1
ATOM 696 C CA . SER A 1 89 ? -9.597 -8.204 6.475 1.00 97.69 89 SER A CA 1
ATOM 697 C C . SER A 1 89 ? -10.865 -7.393 6.210 1.00 97.69 89 SER A C 1
ATOM 699 O O . SER A 1 89 ? -10.839 -6.172 6.342 1.00 97.69 89 SER A O 1
ATOM 701 N N . ASP A 1 90 ? -11.948 -8.077 5.837 1.00 96.50 90 ASP A N 1
ATOM 702 C CA . ASP A 1 90 ? -13.276 -7.500 5.561 1.00 96.50 90 ASP A CA 1
ATOM 703 C C . ASP A 1 90 ? -14.165 -7.685 6.803 1.00 96.50 90 ASP A C 1
ATOM 705 O O . ASP A 1 90 ? -14.190 -8.772 7.393 1.00 96.50 90 ASP A O 1
ATOM 709 N N . GLY A 1 91 ? -14.842 -6.630 7.255 1.00 93.75 91 GLY A N 1
ATOM 710 C CA . GLY A 1 91 ? -15.601 -6.666 8.505 1.00 93.75 91 GLY A CA 1
ATOM 711 C C . GLY A 1 91 ? -16.334 -5.368 8.832 1.00 93.75 91 GLY A C 1
ATOM 712 O O . GLY A 1 91 ? -16.692 -4.593 7.956 1.00 93.75 91 GLY A O 1
ATOM 713 N N . SER A 1 92 ? -16.584 -5.113 10.122 1.00 93.81 92 SER A N 1
ATOM 714 C CA . SER A 1 92 ? -1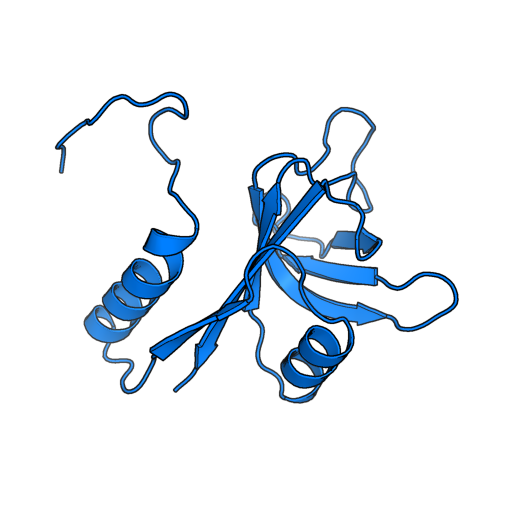7.179 -3.835 10.559 1.00 93.81 92 SER A CA 1
ATOM 715 C C . SER A 1 92 ? -16.234 -2.647 10.365 1.00 93.81 92 SER A C 1
ATOM 717 O O . SER A 1 92 ? -16.680 -1.514 10.224 1.00 93.81 92 SER A O 1
ATOM 719 N N . GLN A 1 93 ? -14.932 -2.924 10.400 1.00 97.12 93 GLN A N 1
ATOM 720 C CA . GLN A 1 93 ? -13.867 -2.036 9.973 1.00 97.12 93 GLN A CA 1
ATOM 721 C C . GLN A 1 93 ? -12.992 -2.841 9.019 1.00 97.12 93 GLN A C 1
ATOM 723 O O . GLN A 1 93 ? -12.501 -3.912 9.383 1.00 97.12 93 GLN A O 1
ATOM 728 N N . ASP A 1 94 ? -12.805 -2.310 7.820 1.00 98.19 94 ASP A N 1
ATOM 729 C CA . ASP A 1 94 ? -11.919 -2.887 6.821 1.00 98.19 94 ASP A CA 1
ATOM 730 C C . ASP A 1 94 ? -10.465 -2.550 7.154 1.00 98.19 94 ASP A C 1
ATOM 732 O O . ASP A 1 94 ? -10.157 -1.426 7.567 1.00 98.19 94 ASP A O 1
ATOM 736 N N . TYR A 1 95 ? -9.564 -3.510 6.959 1.00 98.19 95 TYR A N 1
ATOM 737 C CA . TYR A 1 95 ? -8.127 -3.334 7.176 1.00 98.19 95 TYR A CA 1
ATOM 738 C C . TYR A 1 95 ? -7.332 -3.845 5.984 1.00 98.19 95 TYR A C 1
ATOM 740 O O . TYR A 1 95 ? -7.655 -4.894 5.428 1.00 98.19 95 TYR A O 1
ATOM 748 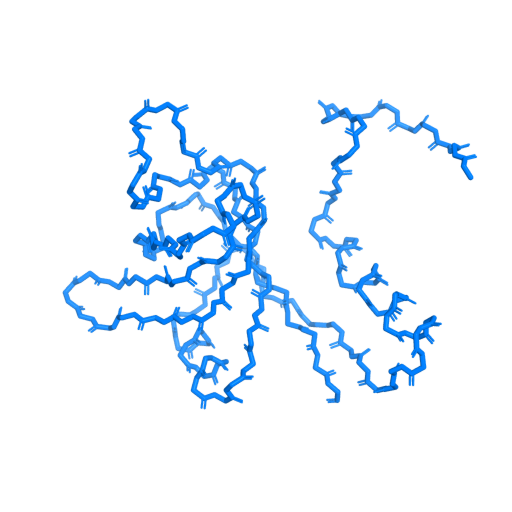N N . VAL A 1 96 ? -6.246 -3.153 5.647 1.00 97.94 96 VAL A N 1
ATOM 749 C CA . VAL A 1 96 ? -5.225 -3.663 4.722 1.00 97.94 96 VAL A CA 1
ATOM 750 C C . VAL A 1 96 ? -4.004 -4.116 5.499 1.00 97.94 96 VAL A C 1
ATOM 752 O O . VAL A 1 96 ? -3.596 -3.459 6.455 1.00 97.94 96 VAL A O 1
ATOM 755 N N . PHE A 1 97 ? -3.428 -5.239 5.084 1.00 97.38 97 PHE A N 1
ATOM 756 C CA . PHE A 1 97 ? -2.172 -5.759 5.611 1.00 97.38 97 PHE A CA 1
ATOM 757 C C . PHE A 1 97 ? -1.022 -5.243 4.760 1.00 97.38 97 PHE A C 1
ATOM 759 O O . PHE A 1 97 ? -1.104 -5.234 3.527 1.00 97.38 97 PHE A O 1
ATOM 766 N N . LEU A 1 98 ? 0.029 -4.798 5.432 1.00 96.50 98 LEU A N 1
ATOM 767 C CA . LEU A 1 98 ? 1.097 -3.991 4.882 1.00 96.50 98 LEU A CA 1
ATOM 768 C C . LEU A 1 98 ? 2.460 -4.624 5.146 1.00 96.50 98 LEU A C 1
ATOM 770 O O . LEU A 1 98 ? 2.738 -5.120 6.239 1.00 96.50 98 LEU A O 1
ATOM 774 N N . HIS A 1 99 ? 3.323 -4.509 4.145 1.00 94.25 99 HIS A N 1
ATOM 775 C CA . HIS A 1 99 ? 4.766 -4.598 4.289 1.00 94.25 99 HIS A CA 1
ATOM 776 C C . HIS A 1 99 ? 5.332 -3.190 4.065 1.00 94.25 99 HIS A C 1
ATOM 778 O O . HIS A 1 99 ? 5.328 -2.687 2.935 1.00 94.25 99 HIS A O 1
ATOM 784 N N . ASP A 1 100 ? 5.741 -2.526 5.147 1.00 87.50 100 ASP A N 1
ATOM 785 C CA . ASP A 1 100 ? 6.065 -1.094 5.153 1.00 87.50 100 ASP A CA 1
ATOM 786 C C . ASP A 1 100 ? 7.557 -0.767 5.111 1.00 87.50 100 ASP A C 1
ATOM 788 O O . ASP A 1 100 ? 7.930 0.401 5.078 1.00 87.50 100 ASP A O 1
ATOM 792 N N . THR A 1 101 ? 8.408 -1.793 5.055 1.00 83.12 101 THR A N 1
ATOM 793 C CA . THR A 1 101 ? 9.873 -1.690 4.957 1.00 83.12 101 THR A CA 1
ATOM 794 C C . THR A 1 101 ? 10.572 -1.036 6.156 1.00 83.12 101 THR A C 1
ATOM 796 O O . THR A 1 101 ? 11.800 -0.942 6.149 1.00 83.12 101 THR A O 1
ATOM 799 N N . TRP A 1 102 ? 9.834 -0.618 7.189 1.00 86.75 102 TRP A N 1
ATOM 800 C CA . TRP A 1 102 ? 10.385 -0.116 8.452 1.00 86.75 102 TRP A CA 1
ATOM 801 C C . TRP A 1 102 ? 10.521 -1.234 9.478 1.00 86.75 102 TRP A C 1
ATOM 803 O O . TRP A 1 102 ? 11.541 -1.306 10.165 1.00 86.75 102 TRP A O 1
ATOM 813 N N . ASP A 1 103 ? 9.539 -2.131 9.526 1.00 83.12 103 ASP A N 1
ATOM 814 C CA . ASP A 1 103 ? 9.641 -3.413 10.210 1.00 83.12 103 ASP A CA 1
ATOM 815 C C . ASP A 1 103 ? 9.773 -4.524 9.162 1.00 83.12 103 ASP A C 1
ATOM 817 O O . ASP A 1 103 ? 8.963 -4.659 8.243 1.00 83.12 103 ASP A O 1
ATOM 821 N N . THR A 1 104 ? 10.844 -5.305 9.274 1.00 78.19 104 THR A N 1
ATOM 822 C CA . THR A 1 104 ? 11.111 -6.433 8.366 1.00 78.19 104 THR A CA 1
ATOM 823 C C . THR A 1 104 ? 10.749 -7.780 8.983 1.00 78.19 104 THR A C 1
ATOM 825 O O . THR A 1 104 ? 10.781 -8.798 8.293 1.00 78.19 104 THR A O 1
ATOM 828 N N . GLU A 1 105 ? 10.403 -7.792 10.270 1.00 81.06 105 GLU A N 1
ATOM 829 C CA . GLU A 1 105 ? 10.067 -8.992 11.029 1.00 81.06 105 GLU A CA 1
ATOM 830 C C . GLU A 1 105 ? 8.552 -9.186 11.119 1.00 81.06 105 GLU A C 1
ATOM 832 O O . GLU A 1 105 ? 8.078 -10.323 11.057 1.00 81.06 105 GLU A O 1
ATOM 837 N N . ASN A 1 106 ? 7.787 -8.093 11.217 1.00 85.25 106 ASN A N 1
ATOM 838 C CA . ASN A 1 106 ? 6.335 -8.141 11.365 1.00 85.25 106 ASN A CA 1
ATOM 839 C C . ASN A 1 106 ? 5.603 -7.495 10.188 1.00 85.25 106 ASN A C 1
ATOM 841 O O . ASN A 1 106 ? 6.041 -6.515 9.595 1.00 85.25 106 ASN A O 1
ATOM 845 N N . HIS A 1 107 ? 4.426 -8.038 9.879 1.00 87.38 107 HIS A N 1
ATOM 846 C CA . HIS A 1 107 ? 3.466 -7.353 9.025 1.00 87.38 107 HIS A CA 1
ATOM 847 C C . HIS A 1 107 ? 2.577 -6.448 9.868 1.00 87.38 107 HIS A C 1
ATOM 849 O O . HIS A 1 107 ? 2.115 -6.832 10.946 1.00 87.38 107 HIS A O 1
ATOM 855 N N . HIS A 1 108 ? 2.287 -5.271 9.328 1.00 94.81 108 HIS A N 1
ATOM 856 C CA . HIS A 1 108 ? 1.402 -4.302 9.953 1.00 94.81 108 HIS A CA 1
ATOM 857 C C . HIS A 1 108 ? 0.042 -4.310 9.273 1.00 94.81 108 HIS A C 1
ATOM 859 O O . HIS A 1 108 ? -0.129 -4.818 8.167 1.00 94.81 108 HIS A O 1
ATOM 865 N N . TYR A 1 109 ? -0.950 -3.727 9.926 1.00 96.38 109 TYR A N 1
ATOM 866 C CA . TYR A 1 109 ? -2.229 -3.434 9.310 1.00 96.38 109 TYR A CA 1
ATOM 867 C C . TYR A 1 109 ? -2.661 -2.011 9.622 1.00 96.38 109 TYR A C 1
ATOM 869 O O . TYR A 1 109 ? -2.355 -1.469 10.681 1.00 96.38 109 TYR A O 1
ATOM 877 N N . ILE A 1 110 ? -3.396 -1.405 8.701 1.00 97.44 110 ILE A N 1
ATOM 878 C CA . ILE A 1 110 ? -4.009 -0.090 8.890 1.00 97.44 110 ILE A CA 1
ATOM 879 C C . ILE A 1 110 ? -5.482 -0.165 8.505 1.00 97.44 110 ILE A C 1
ATOM 881 O O . ILE A 1 110 ? -5.863 -0.913 7.601 1.00 97.44 110 ILE A O 1
ATOM 885 N N . ALA A 1 111 ? -6.317 0.593 9.215 1.00 97.88 111 ALA A N 1
ATOM 886 C CA . ALA A 1 111 ? -7.718 0.754 8.856 1.00 97.88 111 ALA A CA 1
ATOM 887 C C . ALA A 1 111 ? -7.825 1.349 7.443 1.00 97.88 111 ALA A C 1
ATOM 889 O O . ALA A 1 111 ? -7.207 2.371 7.136 1.00 97.88 111 ALA A O 1
ATOM 890 N N . PHE A 1 112 ? -8.597 0.701 6.577 1.00 97.88 112 PHE A N 1
ATOM 891 C CA . PHE A 1 112 ? -8.811 1.167 5.216 1.00 97.88 112 PHE A CA 1
ATOM 892 C C . PHE A 1 112 ? -9.495 2.538 5.224 1.00 97.88 112 PHE A C 1
ATOM 894 O O . PHE A 1 112 ? -10.479 2.745 5.935 1.00 97.88 112 PHE A O 1
ATOM 901 N N . GLY A 1 113 ? -8.957 3.483 4.452 1.00 96.75 113 GLY A N 1
ATOM 902 C CA . GLY A 1 113 ? -9.432 4.868 4.439 1.00 96.75 113 GLY A CA 1
ATOM 903 C C . GLY A 1 113 ? -8.893 5.733 5.581 1.00 96.75 113 GLY A C 1
ATOM 904 O O . GLY A 1 113 ? -9.278 6.893 5.683 1.00 96.75 113 GLY A O 1
ATOM 905 N N . SER A 1 114 ? -7.985 5.218 6.419 1.00 96.81 114 SER A N 1
ATOM 906 C CA . SER A 1 114 ? -7.254 6.013 7.416 1.00 96.81 114 SER A CA 1
ATOM 907 C C . SER A 1 114 ? -6.131 6.821 6.749 1.00 96.81 114 SER A C 1
ATOM 909 O O . SER A 1 114 ? -4.953 6.660 7.049 1.00 96.81 114 SER A O 1
ATOM 911 N N . TRP A 1 115 ? -6.487 7.637 5.763 1.00 96.81 115 TRP A N 1
ATOM 912 C CA . TRP A 1 115 ? -5.621 8.553 5.021 1.00 96.81 115 TRP A CA 1
ATOM 913 C C . TRP A 1 115 ? -6.482 9.673 4.438 1.00 96.81 115 TRP A C 1
ATOM 915 O O . TRP A 1 115 ? -7.695 9.521 4.301 1.00 96.81 115 TRP A O 1
ATOM 925 N N . TRP A 1 116 ? -5.866 10.792 4.062 1.00 95.88 116 TRP A N 1
ATOM 926 C CA . TRP A 1 116 ? -6.583 11.853 3.355 1.00 95.88 116 TRP A CA 1
ATOM 927 C C . TRP A 1 116 ? -6.913 11.428 1.920 1.00 95.88 116 TRP A C 1
ATOM 929 O O . TRP A 1 116 ? -8.060 11.476 1.489 1.00 95.88 116 TRP A O 1
ATOM 939 N N . GLU A 1 117 ? -5.897 10.959 1.198 1.00 95.12 117 GLU A N 1
ATOM 940 C CA . GLU A 1 117 ? -5.988 10.422 -0.161 1.00 95.12 117 GLU A CA 1
ATOM 941 C C . GLU A 1 117 ? -5.026 9.241 -0.286 1.00 95.12 117 GLU A C 1
ATOM 943 O O . GLU A 1 117 ? -4.017 9.174 0.420 1.00 95.12 117 GLU A O 1
ATOM 948 N N . ALA A 1 118 ? -5.313 8.318 -1.202 1.00 96.00 118 ALA A N 1
ATOM 949 C CA . ALA A 1 118 ? -4.373 7.255 -1.527 1.00 96.00 118 ALA A CA 1
ATOM 950 C C . ALA A 1 118 ? -4.346 6.952 -3.021 1.00 96.00 118 ALA A C 1
ATOM 952 O O . ALA A 1 118 ? -5.349 7.073 -3.723 1.00 96.00 118 ALA A O 1
ATOM 953 N N . THR A 1 119 ? -3.175 6.538 -3.494 1.00 96.75 119 THR A N 1
ATOM 954 C CA . THR A 1 119 ? -2.964 6.018 -4.844 1.00 96.75 119 THR A CA 1
ATOM 955 C C . THR A 1 119 ? -2.523 4.567 -4.754 1.00 96.75 119 THR A C 1
ATOM 957 O O . THR A 1 119 ? -1.531 4.279 -4.085 1.00 96.75 119 THR A O 1
ATOM 960 N N . ALA A 1 120 ? -3.221 3.665 -5.441 1.00 97.31 120 ALA A N 1
ATOM 961 C CA . ALA A 1 120 ? -2.731 2.306 -5.657 1.00 97.31 120 ALA A CA 1
ATOM 962 C C . ALA A 1 120 ? -1.971 2.232 -6.984 1.00 97.31 120 ALA A C 1
ATOM 964 O O . ALA A 1 120 ? -2.404 2.804 -7.986 1.00 97.31 120 ALA A O 1
ATOM 965 N N . ILE A 1 121 ? -0.849 1.518 -6.981 1.00 97.25 121 ILE A N 1
ATOM 966 C CA . ILE A 1 121 ? -0.009 1.269 -8.151 1.00 97.25 121 ILE A CA 1
ATOM 967 C C . ILE A 1 121 ? 0.087 -0.242 -8.317 1.00 97.25 121 ILE A C 1
ATOM 969 O O . ILE A 1 121 ? 0.713 -0.933 -7.510 1.00 97.25 121 ILE A O 1
ATOM 973 N N . TRP A 1 122 ? -0.558 -0.750 -9.357 1.00 95.50 122 TRP A N 1
ATOM 974 C CA . TRP A 1 122 ? -0.556 -2.162 -9.713 1.00 95.50 122 TRP A CA 1
ATOM 975 C C . TRP A 1 122 ? 0.460 -2.380 -10.816 1.00 95.50 122 TRP A C 1
ATOM 977 O O . TRP A 1 122 ? 0.346 -1.746 -11.859 1.00 95.50 122 TRP A O 1
ATOM 987 N N . VAL A 1 123 ? 1.416 -3.281 -10.615 1.00 90.94 123 VAL A N 1
ATOM 988 C CA . VAL A 1 123 ? 2.377 -3.663 -11.655 1.00 90.94 123 VAL A CA 1
ATOM 989 C C . VAL A 1 123 ? 2.163 -5.137 -11.957 1.00 90.94 123 VAL A C 1
ATOM 991 O O . VAL A 1 123 ? 2.304 -5.977 -11.068 1.00 90.94 123 VAL A O 1
ATOM 994 N N . ARG A 1 124 ? 1.737 -5.447 -13.183 1.00 88.94 124 ARG A N 1
ATOM 995 C CA . ARG A 1 124 ? 1.271 -6.786 -13.570 1.00 88.94 124 ARG A CA 1
ATOM 996 C C . ARG A 1 124 ? 1.943 -7.232 -14.874 1.00 88.94 124 ARG A C 1
ATOM 998 O O . ARG A 1 124 ? 2.138 -6.360 -15.711 1.00 88.94 124 ARG A O 1
ATOM 1005 N N . PRO A 1 125 ? 2.285 -8.526 -15.029 1.00 82.38 125 PRO A N 1
ATOM 1006 C CA . PRO A 1 125 ? 2.749 -9.099 -16.292 1.00 82.38 125 PRO A CA 1
ATOM 1007 C C . PRO A 1 125 ? 1.636 -9.209 -17.351 1.00 82.38 125 PRO A C 1
ATOM 1009 O O . PRO A 1 125 ? 0.442 -9.070 -16.980 1.00 82.38 125 PRO A O 1
#

Radius of gyration: 15.06 Å; Cα contacts (8 Å, |Δi|>4): 216; chains: 1; bounding box: 41×33×38 Å

pLDDT: mean 89.69, std 13.77, range [38.84, 98.19]

Solvent-accessible surface area (backbone atoms only — not comparable to full-atom values): 7276 Å² total; per-residue (Å²): 135,86,86,86,75,92,56,102,69,59,90,93,62,79,57,75,86,53,47,42,63,49,51,37,50,52,35,49,76,72,70,47,70,68,54,48,59,46,77,36,71,60,63,67,58,69,67,56,55,52,54,32,41,76,68,72,43,60,29,40,38,36,26,38,60,19,40,65,37,55,96,58,56,95,92,54,43,54,27,80,39,65,30,33,39,68,41,72,47,88,65,99,67,42,32,36,26,32,49,63,81,80,50,89,88,56,77,33,36,32,56,62,78,47,35,78,32,32,32,36,42,42,68,42,101